Protein AF-A0A950LFL7-F1 (afdb_monomer_lite)

pLDDT: mean 75.75, std 18.88, range [24.38, 94.62]

Sequence (101 aa):
MEKEKPPVLGLIQRGGQVILHMLPNVRQATIKPIITQAVAPGTLINTDEYDIYARLPAWGYGHKTVCHAHGEYARDEDGDGFCEVHVNTIEVRRCGAEAGV

Radius of gyration: 15.47 Å; chains: 1; bounding box: 38×34×42 Å

Foldseek 3Di:
DDDPQFDKDWDDDVVDDIDIDGFNDLALVGCVVVCPVPPDAAEEDAAEPDCSCVCCVVSRYRYDYFYVVVVGAFDDPPPPPDTPHGHDPPPDPPPPDDDDD

Secondary structure (DSSP, 8-state):
---PPPPEEEEE-TTS-EEEEE-SS--HHHHHHHHHHHS-TT-EEEE-S-GGGTTTGGGT-EEEE--GGGT-SEE-SSSSS---EE--TTS----------

Structure (mmCIF, N/CA/C/O backbone):
data_AF-A0A950LFL7-F1
#
_entry.id   AF-A0A950LFL7-F1
#
loop_
_atom_site.group_PDB
_atom_site.id
_atom_site.type_symbol
_atom_site.label_atom_id
_atom_site.label_alt_id
_atom_site.label_comp_id
_atom_site.label_asym_id
_atom_site.label_entity_id
_atom_site.label_seq_id
_atom_site.pdbx_PDB_ins_code
_atom_site.Cartn_x
_atom_site.Cartn_y
_atom_site.Cartn_z
_atom_site.occupancy
_atom_site.B_iso_or_equiv
_atom_site.auth_seq_id
_atom_site.auth_comp_id
_atom_site.auth_asym_id
_atom_site.auth_atom_id
_atom_site.pdbx_PDB_model_num
ATOM 1 N N . MET A 1 1 ? 26.526 10.232 12.757 1.00 38.69 1 MET A N 1
ATOM 2 C CA . MET A 1 1 ? 25.463 9.249 12.466 1.00 38.69 1 MET A CA 1
ATOM 3 C C . MET A 1 1 ? 24.242 10.029 12.051 1.00 38.69 1 MET A C 1
ATOM 5 O O . MET A 1 1 ? 23.618 10.672 12.887 1.00 38.69 1 MET A O 1
ATOM 9 N N . GLU A 1 2 ? 24.006 10.090 10.747 1.00 50.56 2 GLU A N 1
ATOM 10 C CA . GLU A 1 2 ? 22.822 10.727 10.184 1.00 50.56 2 GLU A CA 1
ATOM 11 C C . GLU A 1 2 ? 21.575 10.054 10.762 1.00 50.56 2 GLU A C 1
ATOM 13 O O . GLU A 1 2 ? 21.486 8.830 10.834 1.00 50.56 2 GLU A O 1
ATOM 18 N N . LYS A 1 3 ? 20.643 10.868 11.257 1.00 55.88 3 LYS A N 1
ATOM 19 C CA . LYS A 1 3 ? 19.332 10.412 11.714 1.00 55.88 3 LYS A CA 1
ATOM 20 C C . LYS A 1 3 ? 18.618 9.862 10.479 1.00 55.88 3 LYS A C 1
ATOM 22 O O . LYS A 1 3 ? 18.271 10.653 9.602 1.00 55.88 3 LYS A O 1
ATOM 27 N N . GLU A 1 4 ? 18.427 8.546 10.392 1.00 66.56 4 GLU A N 1
ATOM 28 C CA . GLU A 1 4 ? 17.547 7.972 9.372 1.00 66.56 4 GLU A CA 1
ATOM 29 C C . GLU A 1 4 ? 16.208 8.710 9.422 1.00 66.56 4 GLU A C 1
ATOM 31 O O . GLU A 1 4 ? 15.606 8.879 10.490 1.00 66.56 4 GLU A O 1
ATOM 36 N N . LYS A 1 5 ? 15.780 9.232 8.270 1.00 70.69 5 LYS A N 1
ATOM 37 C CA . LYS A 1 5 ? 14.490 9.909 8.174 1.00 70.69 5 LYS A CA 1
ATOM 38 C C . LYS A 1 5 ? 13.399 8.861 8.392 1.00 70.69 5 LYS A C 1
ATOM 40 O O . LYS A 1 5 ? 13.481 7.789 7.790 1.00 70.69 5 LYS A O 1
ATOM 45 N N . PRO A 1 6 ? 12.397 9.144 9.241 1.00 81.06 6 PRO A N 1
ATOM 46 C CA . PRO A 1 6 ? 11.344 8.183 9.506 1.00 81.06 6 PRO A CA 1
ATOM 47 C C . PRO A 1 6 ? 10.602 7.861 8.201 1.00 81.06 6 PRO A C 1
ATOM 49 O O . PRO A 1 6 ? 10.317 8.782 7.428 1.00 81.06 6 PRO A O 1
ATOM 52 N N . PRO A 1 7 ? 10.296 6.580 7.937 1.00 87.69 7 PRO A N 1
ATOM 53 C CA . PRO A 1 7 ? 9.533 6.197 6.760 1.00 87.69 7 PRO A CA 1
ATOM 54 C C . PRO A 1 7 ? 8.156 6.866 6.753 1.00 87.69 7 PRO A C 1
ATOM 56 O O . PRO A 1 7 ? 7.571 7.117 7.806 1.00 87.69 7 PRO A O 1
ATOM 59 N N . VAL A 1 8 ? 7.620 7.131 5.564 1.00 88.06 8 VAL A N 1
ATOM 60 C CA . VAL A 1 8 ? 6.286 7.718 5.383 1.00 88.06 8 VAL A CA 1
ATOM 61 C C . VAL A 1 8 ? 5.445 6.773 4.535 1.00 88.06 8 VAL A C 1
ATOM 63 O O . VAL A 1 8 ? 5.868 6.369 3.458 1.00 88.06 8 VAL A O 1
ATOM 66 N N . LEU A 1 9 ? 4.251 6.435 5.018 1.00 88.31 9 LEU A N 1
ATOM 67 C CA . LEU A 1 9 ? 3.218 5.762 4.239 1.00 88.31 9 LEU A CA 1
ATOM 68 C C . LEU A 1 9 ? 2.277 6.807 3.657 1.00 88.31 9 LEU A C 1
ATOM 70 O O . LEU A 1 9 ? 1.722 7.616 4.401 1.00 88.31 9 LEU A O 1
ATOM 74 N N . GLY A 1 10 ? 2.071 6.755 2.346 1.00 88.56 10 GLY A N 1
ATOM 75 C CA . GLY A 1 10 ? 1.078 7.578 1.679 1.00 88.56 10 GLY A CA 1
ATOM 76 C C . GLY A 1 10 ? -0.004 6.758 0.997 1.00 88.56 10 GLY A C 1
ATOM 77 O O . GLY A 1 10 ? 0.282 5.811 0.264 1.00 88.56 10 GLY A O 1
ATOM 78 N N . LEU A 1 11 ? -1.251 7.150 1.239 1.00 88.38 11 LEU A N 1
ATOM 79 C CA . LEU A 1 11 ? -2.447 6.567 0.644 1.00 88.38 11 LEU A CA 1
ATOM 80 C C . LEU A 1 11 ? -3.131 7.649 -0.188 1.00 88.38 11 LEU A C 1
ATOM 82 O O . LEU A 1 11 ? -3.415 8.733 0.324 1.00 88.38 11 LEU A O 1
ATOM 86 N N . ILE A 1 12 ? -3.368 7.370 -1.467 1.00 87.19 12 ILE A N 1
ATOM 87 C CA . ILE A 1 12 ? -3.970 8.319 -2.404 1.00 87.19 12 ILE A CA 1
ATOM 88 C C . ILE A 1 12 ? -5.206 7.676 -3.018 1.00 87.19 12 ILE A C 1
ATOM 90 O O . ILE A 1 12 ? -5.133 6.596 -3.598 1.00 87.19 12 ILE A O 1
ATOM 94 N N . GLN A 1 13 ? -6.343 8.360 -2.920 1.00 83.38 13 GLN A N 1
ATOM 95 C CA . GLN A 1 13 ? -7.544 8.008 -3.666 1.00 83.38 13 GLN A CA 1
ATOM 96 C C . GLN A 1 13 ? -7.565 8.785 -4.986 1.00 83.38 13 GLN A C 1
ATOM 98 O O . GLN A 1 13 ? -7.403 10.008 -4.994 1.00 83.38 13 GLN A O 1
ATOM 103 N N . ARG A 1 14 ? -7.810 8.104 -6.113 1.00 78.44 14 ARG A N 1
ATOM 104 C CA . ARG A 1 14 ? -7.935 8.770 -7.420 1.00 78.44 14 ARG A CA 1
ATOM 105 C C . ARG A 1 14 ? -9.075 9.795 -7.381 1.00 78.44 14 ARG A C 1
ATOM 107 O O . ARG A 1 14 ? -10.207 9.445 -7.062 1.00 78.44 14 ARG A O 1
ATOM 114 N N . GLY A 1 15 ? -8.759 11.055 -7.688 1.00 79.06 15 GLY A N 1
ATOM 115 C CA . GLY A 1 15 ? -9.714 12.171 -7.639 1.00 79.06 15 GLY A CA 1
ATOM 116 C C . GLY A 1 15 ? -10.206 12.530 -6.230 1.00 79.06 15 GLY A C 1
ATOM 117 O O . GLY A 1 15 ? -11.190 13.253 -6.102 1.00 79.06 15 GLY A O 1
ATOM 118 N N . GLY A 1 16 ? -9.559 12.009 -5.186 1.00 81.56 16 GLY A N 1
ATOM 119 C CA . GLY A 1 16 ? -10.005 12.131 -3.805 1.00 81.56 16 GLY A CA 1
ATOM 120 C C . GLY A 1 16 ? -8.907 12.618 -2.868 1.00 81.56 16 GLY A C 1
ATOM 121 O O . GLY A 1 16 ? -8.145 13.533 -3.179 1.00 81.56 16 GLY A O 1
ATOM 122 N N . GLN A 1 17 ? -8.873 12.025 -1.677 1.00 85.19 17 GLN A N 1
ATOM 123 C CA . GLN A 1 17 ? -8.015 12.471 -0.585 1.00 85.19 17 GLN A CA 1
ATOM 124 C C . GLN A 1 17 ? -6.618 11.849 -0.640 1.00 85.19 17 GLN A C 1
ATOM 126 O O . GLN A 1 17 ? -6.414 10.747 -1.156 1.00 85.19 17 GLN A O 1
ATOM 131 N N . VAL A 1 18 ? -5.669 12.568 -0.041 1.00 86.12 18 VAL A N 1
ATOM 132 C CA . VAL A 1 18 ? -4.308 12.101 0.225 1.00 86.12 18 VAL A CA 1
ATOM 133 C C . VAL A 1 18 ? -4.114 12.028 1.732 1.00 86.12 18 VAL A C 1
ATOM 135 O O . VAL A 1 18 ? -4.387 12.993 2.445 1.00 86.12 18 VAL A O 1
ATOM 138 N N . ILE A 1 19 ? -3.613 10.892 2.207 1.00 86.50 19 ILE A N 1
ATOM 139 C CA . ILE A 1 19 ? -3.279 10.663 3.610 1.00 86.50 19 ILE A CA 1
ATOM 140 C C . ILE A 1 19 ? -1.791 10.333 3.695 1.00 86.50 19 ILE A C 1
ATOM 142 O O . ILE A 1 19 ? -1.312 9.449 2.988 1.00 86.50 19 ILE A O 1
ATOM 146 N N . LEU A 1 20 ? -1.066 11.028 4.576 1.00 89.25 20 LEU A N 1
ATOM 147 C CA . LEU A 1 20 ? 0.350 10.789 4.858 1.00 89.25 20 LEU A CA 1
ATOM 148 C C . LEU A 1 20 ? 0.535 10.436 6.336 1.00 89.25 20 LEU A C 1
ATOM 150 O O . LEU A 1 20 ? 0.105 11.181 7.215 1.00 89.25 20 LEU A O 1
ATOM 154 N N . HIS A 1 21 ? 1.222 9.329 6.610 1.00 87.69 21 HIS A N 1
ATOM 155 C CA . HIS A 1 21 ? 1.538 8.874 7.961 1.00 87.69 21 HIS A CA 1
ATOM 156 C C . HIS A 1 21 ? 3.034 8.618 8.116 1.00 87.69 21 HIS A C 1
ATOM 158 O O . HIS A 1 21 ? 3.598 7.764 7.436 1.00 87.69 21 HIS A O 1
ATOM 164 N N . MET A 1 22 ? 3.675 9.316 9.058 1.00 89.50 22 MET A N 1
ATOM 165 C CA . MET A 1 22 ? 5.022 8.951 9.500 1.00 89.50 22 MET A CA 1
ATOM 166 C C . MET A 1 22 ? 4.967 7.638 10.277 1.00 89.50 22 MET A C 1
ATOM 168 O O . MET A 1 22 ? 4.134 7.465 11.169 1.00 89.50 22 MET A O 1
ATOM 172 N N . LEU A 1 23 ? 5.876 6.728 9.955 1.00 86.75 23 LEU A N 1
ATOM 173 C CA . LEU A 1 23 ? 5.966 5.411 10.552 1.00 86.75 23 LEU A CA 1
ATOM 174 C C . LEU A 1 23 ? 7.240 5.283 11.395 1.00 86.75 23 LEU A C 1
ATOM 176 O O . LEU A 1 23 ? 8.291 5.800 11.019 1.00 86.75 23 LEU A O 1
ATOM 180 N N . PRO A 1 24 ? 7.193 4.525 12.502 1.00 87.75 24 PRO A N 1
ATOM 181 C CA . PRO A 1 24 ? 8.393 4.174 13.255 1.00 87.75 24 PRO A CA 1
ATOM 182 C C . PRO A 1 24 ? 9.270 3.141 12.527 1.00 87.75 24 PRO A C 1
ATOM 184 O O . PRO A 1 24 ? 10.448 3.014 12.840 1.00 87.75 24 PRO A O 1
ATOM 187 N N . ASN A 1 25 ? 8.694 2.353 11.614 1.00 87.69 25 ASN A N 1
ATOM 188 C CA . ASN A 1 25 ? 9.375 1.377 10.760 1.00 87.69 25 ASN A CA 1
ATOM 189 C C . ASN A 1 25 ? 8.428 0.892 9.647 1.00 87.69 25 ASN A C 1
ATOM 191 O O . ASN A 1 25 ? 7.215 1.093 9.722 1.00 87.69 25 ASN A O 1
ATOM 195 N N . VAL A 1 26 ? 8.980 0.221 8.634 1.00 87.25 26 VAL A N 1
ATOM 196 C CA . VAL A 1 26 ? 8.215 -0.362 7.523 1.00 87.25 26 VAL A CA 1
ATOM 197 C C . VAL A 1 26 ? 7.966 -1.847 7.797 1.00 87.25 26 VAL A C 1
ATOM 199 O O . VAL A 1 26 ? 8.739 -2.712 7.394 1.00 87.25 26 VAL A O 1
ATOM 202 N N . ARG A 1 27 ? 6.904 -2.157 8.549 1.00 89.81 27 ARG A N 1
ATOM 203 C CA . ARG A 1 27 ? 6.484 -3.536 8.860 1.00 89.81 27 ARG A CA 1
ATOM 204 C C . ARG A 1 27 ? 4.984 -3.703 8.669 1.00 89.81 27 ARG A C 1
ATOM 206 O O . ARG A 1 27 ? 4.215 -2.801 8.988 1.00 89.81 27 ARG A O 1
ATOM 213 N N . GLN A 1 28 ? 4.557 -4.901 8.266 1.00 90.56 28 GLN A N 1
ATOM 214 C CA . GLN A 1 28 ? 3.136 -5.253 8.118 1.00 90.56 28 GLN A CA 1
ATOM 215 C C . GLN A 1 28 ? 2.309 -4.951 9.373 1.00 90.56 28 GLN A C 1
ATOM 217 O O . GLN A 1 28 ? 1.225 -4.387 9.273 1.00 90.56 28 GLN A O 1
ATOM 222 N N . ALA A 1 29 ? 2.840 -5.263 10.558 1.00 92.56 29 ALA A N 1
ATOM 223 C CA . ALA A 1 29 ? 2.179 -4.974 11.832 1.00 92.56 29 ALA A CA 1
ATOM 224 C C . ALA A 1 29 ? 1.955 -3.469 12.074 1.00 92.56 29 ALA A C 1
ATOM 226 O O . ALA A 1 29 ? 1.021 -3.097 12.778 1.00 92.56 29 ALA A O 1
ATOM 227 N N . THR A 1 30 ? 2.795 -2.616 11.485 1.00 91.38 30 THR A N 1
ATOM 228 C CA . THR A 1 30 ? 2.738 -1.158 11.625 1.00 91.38 30 THR A CA 1
ATOM 229 C C . THR A 1 30 ? 1.816 -0.525 10.585 1.00 91.38 30 THR A C 1
ATOM 231 O O . THR A 1 30 ? 1.054 0.372 10.927 1.00 91.38 30 THR A O 1
ATOM 234 N N . ILE A 1 31 ? 1.828 -1.008 9.338 1.00 91.94 31 ILE A N 1
ATOM 235 C CA . ILE A 1 31 ? 1.004 -0.435 8.257 1.00 91.94 31 ILE A CA 1
ATOM 236 C C . ILE A 1 31 ? -0.432 -0.965 8.239 1.00 91.94 31 ILE A C 1
ATOM 238 O O . ILE A 1 31 ? -1.341 -0.231 7.860 1.00 91.94 31 ILE A O 1
ATOM 242 N N . LYS A 1 32 ? -0.659 -2.211 8.683 1.00 93.75 32 LYS A N 1
ATOM 243 C CA . LYS A 1 32 ? -1.989 -2.835 8.709 1.00 93.75 32 LYS A CA 1
ATOM 244 C C . LYS A 1 32 ? -3.044 -1.961 9.395 1.00 93.75 32 LYS A C 1
ATOM 246 O O . LYS A 1 32 ? -4.041 -1.682 8.737 1.00 93.75 32 LYS A O 1
ATOM 251 N N . PRO A 1 33 ? -2.870 -1.517 10.661 1.00 94.62 33 PRO A N 1
ATOM 252 C CA . PRO A 1 33 ? -3.905 -0.739 11.342 1.00 94.62 33 PRO A CA 1
ATOM 253 C C . PRO A 1 33 ? -4.236 0.567 10.609 1.00 94.62 33 PRO A C 1
ATOM 255 O O . PRO A 1 33 ? -5.405 0.936 10.535 1.00 94.62 33 PRO A O 1
ATOM 258 N N . ILE A 1 34 ? -3.231 1.217 10.013 1.00 93.06 34 ILE A N 1
ATOM 259 C CA . ILE A 1 34 ? -3.393 2.471 9.266 1.00 93.06 34 ILE A CA 1
ATOM 260 C C . ILE A 1 34 ? -4.241 2.233 8.015 1.00 93.06 34 ILE A C 1
ATOM 262 O O . ILE A 1 34 ? -5.227 2.932 7.797 1.00 93.06 34 ILE A O 1
ATOM 266 N N . ILE A 1 35 ? -3.906 1.205 7.230 1.00 90.81 35 ILE A N 1
ATOM 267 C CA . ILE A 1 35 ? -4.658 0.837 6.023 1.00 90.81 35 ILE A CA 1
ATOM 268 C C . ILE A 1 35 ? -6.093 0.451 6.388 1.00 90.81 35 ILE A C 1
ATOM 270 O O . ILE A 1 35 ? -7.026 0.942 5.765 1.00 90.81 35 ILE A O 1
ATOM 274 N N . THR A 1 36 ? -6.293 -0.352 7.438 1.00 91.94 36 THR A N 1
ATOM 275 C CA . THR A 1 36 ? -7.639 -0.780 7.855 1.00 91.94 36 THR A CA 1
ATOM 276 C C . THR A 1 36 ? -8.519 0.337 8.394 1.00 91.94 36 THR A C 1
ATOM 278 O O . THR A 1 36 ? -9.739 0.228 8.333 1.00 91.94 36 THR A O 1
ATOM 281 N N . GLN A 1 37 ? -7.920 1.407 8.916 1.00 92.56 37 GLN A N 1
ATOM 282 C CA . GLN A 1 37 ? -8.656 2.579 9.378 1.00 92.56 37 GLN A CA 1
ATOM 283 C C . GLN A 1 37 ? -8.969 3.550 8.231 1.00 92.56 37 GLN A C 1
ATOM 285 O O . GLN A 1 37 ? -10.027 4.173 8.232 1.00 92.56 37 GLN A O 1
ATOM 290 N N . ALA A 1 38 ? -8.046 3.697 7.278 1.00 89.00 38 ALA A N 1
ATOM 291 C CA . ALA A 1 38 ? -8.140 4.682 6.205 1.00 89.00 38 ALA A CA 1
ATOM 292 C C . ALA A 1 38 ? -8.850 4.163 4.944 1.00 89.00 38 ALA A C 1
ATOM 294 O O . ALA A 1 38 ? -9.403 4.957 4.187 1.00 89.00 38 ALA A O 1
ATOM 295 N N . VAL A 1 39 ? -8.822 2.850 4.695 1.00 88.94 39 VAL A N 1
ATOM 296 C CA . VAL A 1 39 ? -9.300 2.237 3.451 1.00 88.94 39 VAL A CA 1
ATOM 297 C C . VAL A 1 39 ? -10.438 1.268 3.741 1.00 88.94 39 VAL A C 1
ATOM 299 O O . VAL A 1 39 ? -10.285 0.311 4.507 1.00 88.94 39 VAL A O 1
ATOM 302 N N . ALA A 1 40 ? -11.573 1.487 3.076 1.00 90.00 40 ALA A N 1
ATOM 303 C CA . ALA A 1 40 ? -12.742 0.628 3.202 1.00 90.00 40 ALA A CA 1
ATOM 304 C C . ALA A 1 40 ? -12.426 -0.824 2.776 1.00 90.00 40 ALA A C 1
ATOM 306 O O . ALA A 1 40 ? -11.775 -1.021 1.742 1.00 90.00 40 ALA A O 1
ATOM 307 N N . PRO A 1 41 ? -12.890 -1.848 3.516 1.00 89.00 41 PRO A N 1
ATOM 308 C CA . PRO A 1 41 ? -12.746 -3.248 3.112 1.00 89.00 41 PRO A CA 1
ATOM 309 C C . PRO A 1 41 ? -13.281 -3.497 1.695 1.00 89.00 41 PRO A C 1
ATOM 311 O O . PRO A 1 41 ? -14.245 -2.863 1.272 1.00 89.00 41 PRO A O 1
ATOM 314 N N . GLY A 1 42 ? -12.657 -4.412 0.953 1.00 88.12 42 GLY A N 1
ATOM 315 C CA . GLY A 1 42 ? -13.007 -4.713 -0.439 1.00 88.12 42 GLY A CA 1
ATOM 316 C C . GLY A 1 42 ? -12.476 -3.711 -1.470 1.00 88.12 42 GLY A C 1
ATOM 317 O O . GLY A 1 42 ? -12.594 -3.963 -2.666 1.00 88.12 42 GLY A O 1
ATOM 318 N N . THR A 1 43 ? -11.856 -2.605 -1.042 1.00 89.25 43 THR A N 1
ATOM 319 C CA . THR A 1 43 ? -11.222 -1.649 -1.963 1.00 89.25 43 THR A CA 1
ATOM 320 C C . THR A 1 43 ? -10.066 -2.306 -2.719 1.00 89.25 43 THR A C 1
ATOM 322 O O . THR A 1 43 ? -9.294 -3.074 -2.140 1.00 89.25 43 THR A O 1
ATOM 325 N N . LEU A 1 44 ? -9.932 -1.978 -4.005 1.00 88.88 44 LEU A N 1
ATOM 326 C CA . LEU A 1 44 ? -8.761 -2.315 -4.808 1.00 88.88 44 LEU A CA 1
ATOM 327 C C . LEU A 1 44 ? -7.613 -1.351 -4.484 1.00 88.88 44 LEU A C 1
ATOM 329 O O . LEU A 1 44 ? -7.730 -0.147 -4.704 1.00 88.88 44 LEU A O 1
ATOM 333 N N . ILE A 1 45 ? -6.511 -1.885 -3.96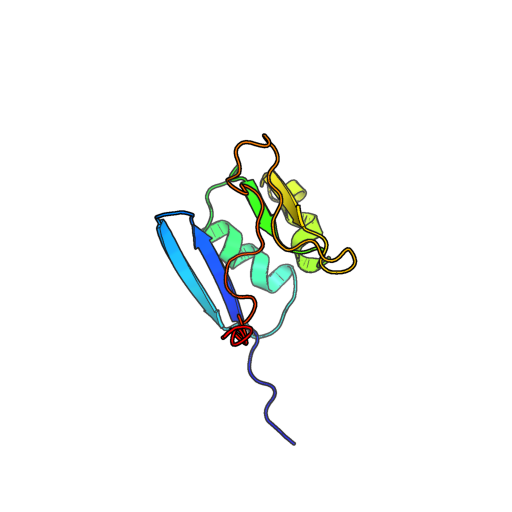5 1.00 88.44 45 ILE A N 1
ATOM 334 C CA . ILE A 1 45 ? -5.288 -1.140 -3.670 1.00 88.44 45 ILE A CA 1
ATOM 335 C C . ILE A 1 45 ? -4.237 -1.493 -4.723 1.00 88.44 45 ILE A C 1
ATOM 337 O O . ILE A 1 45 ? -3.992 -2.670 -4.994 1.00 88.44 45 ILE A O 1
ATOM 341 N N . ASN A 1 46 ? -3.599 -0.466 -5.280 1.00 87.25 46 ASN A N 1
ATOM 342 C CA . ASN A 1 46 ? -2.494 -0.609 -6.220 1.00 87.25 46 ASN A CA 1
ATOM 343 C C . ASN A 1 46 ? -1.177 -0.259 -5.513 1.00 87.25 46 ASN A C 1
ATOM 345 O O . ASN A 1 46 ? -1.072 0.808 -4.903 1.00 87.25 46 ASN A O 1
ATOM 349 N N . THR A 1 47 ? -0.189 -1.151 -5.568 1.00 86.19 47 THR A N 1
ATOM 350 C CA . THR A 1 47 ? 1.145 -0.934 -4.978 1.00 86.19 47 THR A CA 1
ATOM 351 C C . THR A 1 47 ? 2.250 -1.342 -5.947 1.00 86.19 47 THR A C 1
ATOM 353 O O . THR A 1 47 ? 1.981 -1.812 -7.051 1.00 86.19 47 THR A O 1
ATOM 356 N N . ASP A 1 48 ? 3.497 -1.163 -5.527 1.00 82.88 48 ASP A N 1
ATOM 357 C CA . ASP A 1 48 ? 4.663 -1.750 -6.181 1.00 82.88 48 ASP A CA 1
ATOM 358 C C . ASP A 1 48 ? 4.749 -3.246 -5.840 1.00 82.88 48 ASP A C 1
ATOM 360 O O . ASP A 1 48 ? 3.872 -3.818 -5.173 1.00 82.88 48 ASP A O 1
ATOM 364 N N . GLU A 1 49 ? 5.830 -3.879 -6.278 1.00 80.44 49 GLU A N 1
ATOM 365 C CA . GLU A 1 49 ? 6.161 -5.268 -5.985 1.00 80.44 49 GLU A CA 1
ATOM 366 C C . GLU A 1 49 ? 6.623 -5.524 -4.539 1.00 80.44 49 GLU A C 1
ATOM 368 O O . GLU A 1 49 ? 7.045 -6.639 -4.231 1.00 80.44 49 GLU A O 1
ATOM 373 N N . TYR A 1 50 ? 6.588 -4.538 -3.634 1.00 85.06 50 TYR 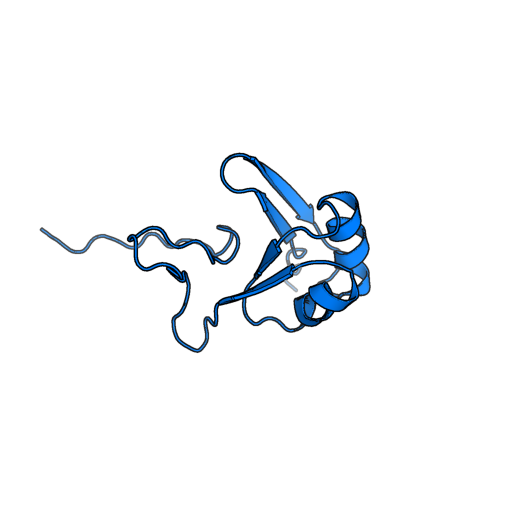A N 1
ATOM 374 C CA . TYR A 1 50 ? 7.193 -4.717 -2.321 1.00 85.06 50 TYR A CA 1
ATOM 375 C C . TYR A 1 50 ? 6.370 -5.656 -1.420 1.00 85.06 50 TYR A C 1
ATOM 377 O O . TYR A 1 50 ? 5.202 -5.410 -1.100 1.00 85.06 50 TYR A O 1
ATOM 385 N N . ASP A 1 51 ? 7.019 -6.712 -0.916 1.00 85.94 51 ASP A N 1
ATOM 386 C CA . ASP A 1 51 ? 6.422 -7.795 -0.114 1.00 85.94 51 ASP A CA 1
ATOM 387 C C . ASP A 1 51 ? 5.638 -7.345 1.129 1.00 85.94 51 ASP A C 1
ATOM 389 O O . ASP A 1 51 ? 4.791 -8.080 1.653 1.00 85.94 51 ASP A O 1
ATOM 393 N N . ILE A 1 52 ? 5.868 -6.124 1.620 1.00 86.50 52 ILE A N 1
ATOM 394 C CA . ILE A 1 52 ? 5.101 -5.571 2.740 1.00 86.50 52 ILE A CA 1
ATOM 395 C C . ILE A 1 52 ? 3.596 -5.533 2.434 1.00 86.50 52 ILE A C 1
ATOM 397 O O . ILE A 1 52 ? 2.795 -5.692 3.358 1.00 86.50 52 ILE A O 1
ATOM 401 N N . TYR A 1 53 ? 3.210 -5.426 1.160 1.00 88.12 53 TYR A N 1
ATOM 402 C CA . TYR A 1 53 ? 1.820 -5.372 0.705 1.00 88.12 53 TYR A CA 1
ATOM 403 C C . TYR A 1 53 ? 1.221 -6.741 0.360 1.00 88.12 53 TYR A C 1
ATOM 405 O O . TYR A 1 53 ? 0.008 -6.849 0.200 1.00 88.12 53 TYR A O 1
ATOM 413 N N . ALA A 1 54 ? 2.012 -7.820 0.349 1.00 88.56 54 ALA A N 1
ATOM 414 C CA . ALA A 1 54 ? 1.564 -9.153 -0.075 1.00 88.56 54 ALA A CA 1
ATOM 415 C C . ALA A 1 54 ? 0.384 -9.727 0.741 1.00 88.56 54 ALA A C 1
ATOM 417 O O . ALA A 1 54 ? -0.278 -10.674 0.321 1.00 88.56 54 ALA A O 1
ATOM 418 N N . ARG A 1 55 ? 0.100 -9.174 1.930 1.00 92.12 55 ARG A N 1
ATOM 419 C CA . ARG A 1 55 ? -1.022 -9.593 2.786 1.00 92.12 55 ARG A CA 1
ATOM 420 C C . ARG A 1 55 ? -2.308 -8.789 2.605 1.00 92.12 55 ARG A C 1
ATOM 422 O O . ARG A 1 55 ? -3.285 -9.112 3.276 1.00 92.12 55 ARG A O 1
ATOM 429 N N . LEU A 1 56 ? -2.349 -7.807 1.705 1.00 91.19 56 LEU A N 1
ATOM 430 C CA . LEU A 1 56 ? -3.564 -7.039 1.414 1.00 91.19 56 LEU A CA 1
ATOM 431 C C . LEU A 1 56 ? -4.773 -7.936 1.063 1.00 91.19 56 LEU A C 1
ATOM 433 O O . LEU A 1 56 ? -5.822 -7.743 1.687 1.00 91.19 56 LEU A O 1
ATOM 437 N N . PRO A 1 57 ? -4.646 -8.987 0.220 1.00 92.88 57 PRO A N 1
ATOM 438 C CA . PRO A 1 57 ? -5.750 -9.921 -0.028 1.00 92.88 57 PRO A CA 1
ATOM 439 C C . PRO A 1 57 ? -6.242 -10.632 1.235 1.00 92.88 57 PRO A C 1
ATOM 441 O O . PRO A 1 57 ? -7.442 -10.727 1.481 1.00 92.88 57 PRO A O 1
ATOM 444 N N . ALA A 1 58 ? -5.318 -11.063 2.098 1.00 93.19 58 ALA A N 1
ATOM 445 C CA . ALA A 1 58 ? -5.651 -11.714 3.365 1.00 93.19 58 ALA A CA 1
ATOM 446 C C . ALA A 1 58 ? -6.296 -10.757 4.387 1.00 93.19 58 ALA A C 1
ATOM 448 O O . ALA A 1 58 ? -6.877 -11.209 5.372 1.00 93.19 58 ALA A O 1
ATOM 449 N N . TRP A 1 59 ? -6.178 -9.441 4.190 1.00 92.75 59 TRP A N 1
ATOM 450 C CA . TRP A 1 59 ? -6.852 -8.420 4.999 1.00 92.75 59 TRP A CA 1
ATOM 451 C C . TRP A 1 59 ? -8.188 -7.969 4.393 1.00 92.75 59 TRP A C 1
ATOM 453 O O . TRP A 1 59 ? -8.853 -7.124 4.986 1.00 92.75 59 TRP A O 1
ATOM 463 N N . GLY A 1 60 ? -8.600 -8.554 3.263 1.00 91.25 60 GLY A N 1
ATOM 464 C CA . GLY A 1 60 ? -9.883 -8.283 2.617 1.00 91.25 60 GLY A CA 1
ATOM 465 C C . GLY A 1 60 ? -9.843 -7.183 1.556 1.00 91.25 60 GLY A C 1
ATOM 466 O O . GLY A 1 60 ? -10.885 -6.600 1.272 1.00 91.25 60 GLY A O 1
ATOM 467 N N . TYR A 1 61 ? -8.676 -6.881 0.982 1.00 91.94 61 TYR A N 1
ATOM 468 C CA . TYR A 1 61 ? -8.524 -5.894 -0.092 1.00 91.94 61 TYR A CA 1
ATOM 469 C C . TYR A 1 61 ? -8.276 -6.564 -1.441 1.00 91.94 61 TYR A C 1
ATOM 471 O O . TYR A 1 61 ? -7.596 -7.586 -1.521 1.00 91.94 61 TYR A O 1
ATOM 479 N N . GLY A 1 62 ? -8.769 -5.955 -2.519 1.00 90.06 62 GLY A N 1
ATOM 480 C CA . GLY A 1 62 ? -8.234 -6.248 -3.844 1.00 90.06 62 GLY A CA 1
ATOM 481 C C . GLY A 1 62 ? -6.801 -5.725 -3.925 1.00 90.06 62 GLY A C 1
ATOM 482 O O . GLY A 1 62 ? -6.501 -4.671 -3.365 1.00 90.06 62 GLY A O 1
ATOM 483 N N . HIS A 1 63 ? -5.913 -6.435 -4.615 1.00 90.12 63 HIS A N 1
ATOM 484 C CA . HIS A 1 63 ? -4.520 -6.013 -4.751 1.00 90.12 63 HIS A CA 1
ATOM 485 C C . HIS A 1 63 ? -4.047 -6.196 -6.187 1.00 90.12 63 HIS A C 1
ATOM 487 O O . HIS A 1 63 ? -4.119 -7.299 -6.727 1.00 90.12 63 HIS A O 1
ATOM 493 N N . LYS A 1 64 ? -3.575 -5.108 -6.794 1.00 85.81 64 LYS A N 1
ATOM 494 C CA . LYS A 1 64 ? -2.813 -5.139 -8.044 1.00 85.81 64 LYS A CA 1
ATOM 495 C C . LYS A 1 64 ? -1.445 -4.522 -7.808 1.00 85.81 64 LYS A C 1
ATOM 497 O O . LYS A 1 64 ? -1.293 -3.604 -7.001 1.00 85.81 64 LYS A O 1
ATOM 502 N N . THR A 1 65 ? -0.462 -5.037 -8.526 1.00 81.88 65 THR A N 1
ATOM 503 C CA . THR A 1 65 ? 0.916 -4.570 -8.450 1.00 81.88 65 THR A CA 1
ATOM 504 C C . THR A 1 65 ? 1.414 -4.156 -9.826 1.00 81.88 65 THR A C 1
ATOM 506 O O . THR A 1 65 ? 1.080 -4.781 -10.840 1.00 81.88 65 THR A O 1
ATOM 509 N N . VAL A 1 66 ? 2.216 -3.097 -9.845 1.00 78.56 66 VAL A N 1
ATOM 510 C CA . VAL A 1 66 ? 3.162 -2.827 -10.934 1.00 78.56 66 VAL A CA 1
ATOM 511 C C . VAL A 1 66 ? 4.536 -3.322 -10.508 1.00 78.56 66 VAL A C 1
ATOM 513 O O . VAL A 1 66 ? 4.817 -3.386 -9.311 1.00 78.56 66 VAL A O 1
ATOM 516 N N . CYS A 1 67 ? 5.369 -3.713 -11.469 1.00 76.94 67 CYS A N 1
ATOM 517 C CA . CYS A 1 67 ? 6.718 -4.183 -11.177 1.00 76.94 67 CYS A CA 1
ATOM 518 C C . CYS A 1 67 ? 7.779 -3.220 -11.718 1.00 76.94 67 CYS A C 1
ATOM 520 O O . CYS A 1 67 ? 8.089 -3.214 -12.915 1.00 76.94 67 CYS A O 1
ATOM 522 N N . HIS A 1 68 ? 8.399 -2.457 -10.821 1.00 72.50 68 HIS A N 1
ATOM 523 C CA . HIS A 1 68 ? 9.471 -1.526 -11.162 1.00 72.50 68 HIS A CA 1
ATOM 524 C C . HIS A 1 68 ? 10.710 -2.231 -11.713 1.00 72.50 68 HIS A C 1
ATOM 526 O O . HIS A 1 68 ? 11.372 -1.691 -12.600 1.00 72.50 68 HIS A O 1
ATOM 532 N N .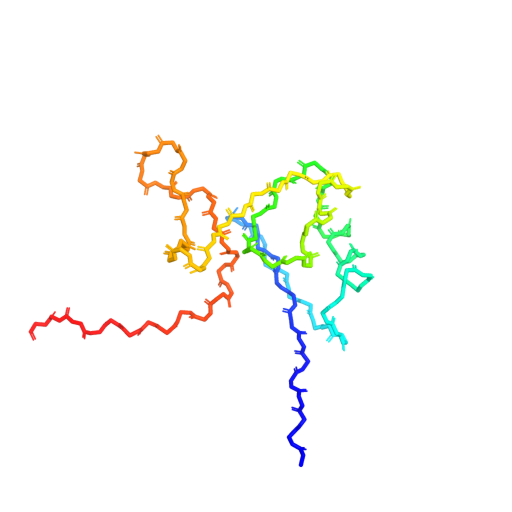 ALA A 1 69 ? 10.991 -3.461 -11.273 1.00 70.00 69 ALA A N 1
ATOM 533 C CA . ALA A 1 69 ? 12.063 -4.276 -11.850 1.00 70.00 69 ALA A CA 1
ATOM 534 C C . ALA A 1 69 ? 11.891 -4.530 -13.364 1.00 70.00 69 ALA A C 1
ATOM 536 O O . ALA A 1 69 ? 12.881 -4.727 -14.067 1.00 70.00 69 ALA A O 1
ATOM 537 N N . HIS A 1 70 ? 10.658 -4.476 -13.877 1.00 71.06 70 HIS A N 1
ATOM 538 C CA . HIS A 1 70 ? 10.351 -4.593 -15.306 1.00 71.06 70 HIS A CA 1
ATOM 539 C C . HIS A 1 70 ? 10.156 -3.233 -15.998 1.00 71.06 70 HIS A C 1
ATOM 541 O O . HIS A 1 70 ? 9.717 -3.184 -17.145 1.00 71.06 70 HIS A O 1
ATOM 547 N N . GLY A 1 71 ? 10.472 -2.124 -15.321 1.00 69.44 71 GLY A N 1
ATOM 548 C CA . GLY A 1 71 ? 10.240 -0.772 -15.831 1.00 69.44 71 GLY A CA 1
ATOM 549 C C . GLY A 1 71 ? 8.759 -0.391 -15.905 1.00 69.44 71 GLY A C 1
ATOM 550 O O . GLY A 1 71 ? 8.407 0.546 -16.620 1.00 69.44 71 GLY A O 1
ATOM 551 N N . GLU A 1 72 ? 7.886 -1.106 -15.190 1.00 69.94 72 GLU A N 1
ATOM 552 C CA . GLU A 1 72 ? 6.457 -0.826 -15.142 1.00 69.94 72 GLU A CA 1
ATOM 553 C C . GLU A 1 72 ? 6.155 0.150 -14.000 1.00 69.94 72 GLU A C 1
ATOM 555 O O . GLU A 1 72 ? 6.372 -0.142 -12.826 1.00 69.94 72 GLU A O 1
ATOM 560 N N . TYR A 1 73 ? 5.645 1.327 -14.356 1.00 68.19 73 TYR A N 1
ATOM 561 C CA . TYR A 1 73 ? 5.256 2.374 -13.401 1.00 68.19 73 TYR A CA 1
ATOM 562 C C . TYR A 1 73 ? 3.754 2.695 -13.468 1.00 68.19 73 TYR A C 1
ATOM 564 O O . TYR A 1 73 ? 3.208 3.352 -12.580 1.00 68.19 73 TYR A O 1
ATOM 572 N N . ALA A 1 74 ? 3.096 2.226 -14.526 1.00 70.81 74 ALA A N 1
ATOM 573 C CA . ALA A 1 74 ? 1.696 2.429 -14.849 1.00 70.81 74 ALA A CA 1
ATOM 574 C C . ALA A 1 74 ? 1.250 1.294 -15.783 1.00 70.81 74 ALA A C 1
ATOM 576 O O . ALA A 1 74 ? 1.991 0.967 -16.712 1.00 70.81 74 ALA A O 1
ATOM 577 N N . ARG A 1 75 ? 0.069 0.713 -15.559 1.00 75.69 75 ARG A N 1
ATOM 578 C CA . ARG A 1 75 ? -0.560 -0.244 -16.477 1.00 75.69 75 ARG A CA 1
ATOM 579 C C . ARG A 1 75 ? -1.905 0.303 -16.920 1.00 75.69 75 ARG A C 1
ATOM 581 O O . ARG A 1 75 ? -2.726 0.654 -16.074 1.00 75.69 75 ARG A O 1
ATOM 588 N N . ASP A 1 76 ? -2.056 0.369 -18.233 1.00 76.88 76 ASP A N 1
ATOM 589 C CA . ASP A 1 76 ? -3.32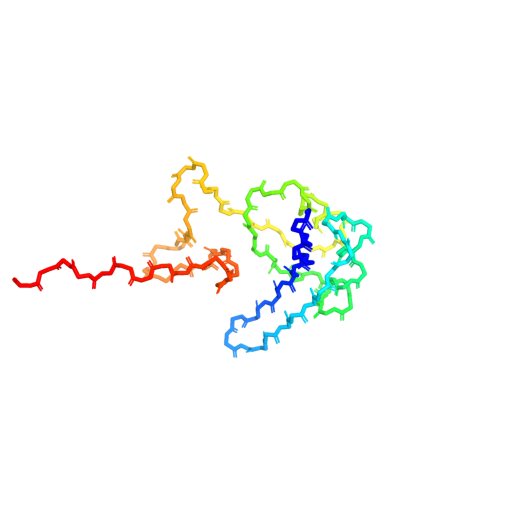3 0.496 -18.941 1.00 76.88 76 ASP A CA 1
ATOM 590 C C . ASP A 1 76 ? -3.854 -0.922 -19.189 1.00 76.88 76 ASP A C 1
ATOM 592 O O . ASP A 1 76 ? -3.255 -1.692 -19.945 1.00 76.88 76 ASP A O 1
ATOM 596 N N . GLU A 1 77 ? -4.858 -1.328 -18.421 1.00 74.50 77 GLU A N 1
ATOM 597 C CA . GLU A 1 77 ? -5.436 -2.665 -18.460 1.00 74.50 77 GLU A CA 1
ATOM 598 C C . GLU A 1 77 ? -6.472 -2.822 -19.570 1.00 74.50 77 GLU A C 1
ATOM 600 O O . GLU A 1 77 ? -6.587 -3.930 -20.105 1.00 74.50 77 GLU A O 1
ATOM 605 N N . ASP A 1 78 ? -7.212 -1.767 -19.916 1.00 75.81 78 ASP A N 1
ATOM 606 C CA . ASP A 1 78 ? -8.240 -1.814 -20.958 1.00 75.81 78 ASP A CA 1
ATOM 607 C C . ASP A 1 78 ? -7.790 -1.253 -22.322 1.00 75.81 78 ASP A C 1
ATOM 609 O O . ASP A 1 78 ? -8.437 -1.519 -23.342 1.00 75.81 78 ASP A O 1
ATOM 613 N N . GLY A 1 79 ? -6.622 -0.610 -22.374 1.00 76.94 79 GLY A N 1
ATOM 614 C CA . GLY A 1 79 ? -5.989 -0.125 -23.597 1.00 76.94 79 GLY A CA 1
ATOM 615 C C . GLY A 1 79 ? -6.586 1.182 -24.119 1.00 76.94 79 GLY A C 1
ATOM 616 O O . GLY A 1 79 ? -6.400 1.495 -25.301 1.00 76.94 79 GLY A O 1
ATOM 617 N N . ASP A 1 80 ? -7.329 1.920 -23.293 1.00 74.00 80 ASP A N 1
ATOM 618 C CA . ASP A 1 80 ? -7.976 3.179 -23.666 1.00 74.00 80 ASP A CA 1
ATOM 619 C C . ASP A 1 80 ? -7.036 4.405 -23.600 1.00 74.00 80 ASP A C 1
ATOM 621 O O . ASP A 1 80 ? -7.412 5.515 -23.998 1.00 74.00 80 ASP A O 1
ATOM 625 N N . GLY A 1 81 ? -5.790 4.203 -23.159 1.00 70.12 81 GLY A N 1
ATOM 626 C CA . GLY A 1 81 ? -4.782 5.238 -22.954 1.00 70.12 81 GLY A CA 1
ATOM 627 C C . GLY A 1 81 ? -4.777 5.842 -21.545 1.00 70.12 81 GLY A C 1
ATOM 628 O O . GLY A 1 81 ? -3.944 6.714 -21.268 1.00 70.12 81 GLY A O 1
ATOM 629 N N . PHE A 1 82 ? -5.657 5.401 -20.643 1.00 66.62 82 PHE A N 1
ATOM 630 C CA . PHE A 1 82 ? -5.724 5.797 -19.242 1.00 66.62 82 PHE A CA 1
ATOM 631 C C . PHE A 1 82 ? -5.287 4.655 -18.332 1.00 66.62 82 PHE A C 1
ATOM 633 O O . PHE A 1 82 ? -6.066 3.810 -17.919 1.00 66.62 82 PHE A O 1
ATOM 640 N N . CYS A 1 83 ? -4.049 4.724 -17.853 1.00 68.00 83 CYS A N 1
ATOM 641 C CA . CYS A 1 83 ? -3.571 3.740 -16.894 1.00 68.00 83 CYS A CA 1
ATOM 642 C C . CYS A 1 83 ? -4.442 3.704 -15.614 1.00 68.00 83 CYS A C 1
ATOM 644 O O . CYS A 1 83 ? -4.688 4.722 -14.950 1.00 68.00 83 CYS A O 1
ATOM 646 N N . GLU A 1 84 ? -4.917 2.528 -15.227 1.00 64.62 84 GLU A N 1
ATOM 647 C CA . GLU A 1 84 ? -5.782 2.286 -14.072 1.00 64.62 84 GLU A CA 1
ATOM 648 C C . GLU A 1 84 ? -4.951 1.831 -12.875 1.00 64.62 84 GLU A C 1
ATOM 650 O O . GLU A 1 84 ? -5.210 2.262 -11.741 1.00 64.62 84 GLU A O 1
ATOM 655 N N . VAL A 1 85 ? -3.896 1.050 -13.135 1.00 59.16 85 VAL A N 1
ATOM 656 C CA . VAL A 1 85 ? -2.970 0.535 -12.123 1.00 59.16 85 VAL A CA 1
ATOM 657 C C . VAL A 1 85 ? -1.719 1.398 -12.078 1.00 59.16 85 VAL A C 1
ATOM 659 O O . VAL A 1 85 ? -0.976 1.51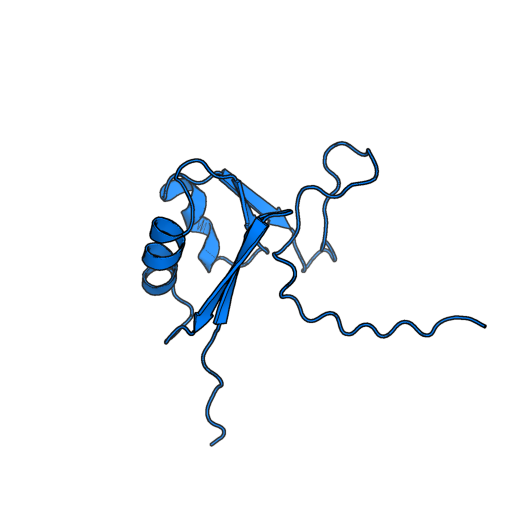6 -13.046 1.00 59.16 85 VAL A O 1
ATOM 662 N N . HIS A 1 86 ? -1.466 1.983 -10.917 1.00 66.12 86 HIS A N 1
ATOM 663 C CA . HIS A 1 86 ? -0.296 2.805 -10.654 1.00 66.12 86 HIS A CA 1
ATOM 664 C C . HIS A 1 86 ? 0.141 2.612 -9.214 1.00 66.12 86 HIS A C 1
ATOM 666 O O . HIS A 1 86 ? -0.701 2.429 -8.333 1.00 66.12 86 HIS A O 1
ATOM 672 N N . VAL A 1 87 ? 1.433 2.772 -8.956 1.00 60.22 87 VAL A N 1
ATOM 673 C CA . VAL A 1 87 ? 1.902 3.090 -7.609 1.00 60.22 87 VAL A CA 1
ATOM 674 C C . VAL A 1 87 ? 1.449 4.500 -7.262 1.00 60.22 87 VAL A C 1
ATOM 676 O O . VAL A 1 87 ? 1.618 5.421 -8.066 1.00 60.22 87 VAL A O 1
ATOM 679 N N . ASN A 1 88 ? 0.830 4.652 -6.080 1.00 53.16 88 ASN A N 1
ATOM 680 C CA . ASN A 1 88 ? 0.475 5.946 -5.488 1.00 53.16 88 ASN A CA 1
ATOM 681 C C . ASN A 1 88 ? 1.589 6.940 -5.802 1.00 53.16 88 ASN A C 1
ATOM 683 O O . ASN A 1 88 ? 2.723 6.651 -5.448 1.00 53.16 88 ASN A O 1
ATOM 687 N N . THR A 1 89 ? 1.256 8.054 -6.461 1.00 52.06 89 THR A N 1
ATOM 688 C CA . THR A 1 89 ? 2.073 9.174 -6.988 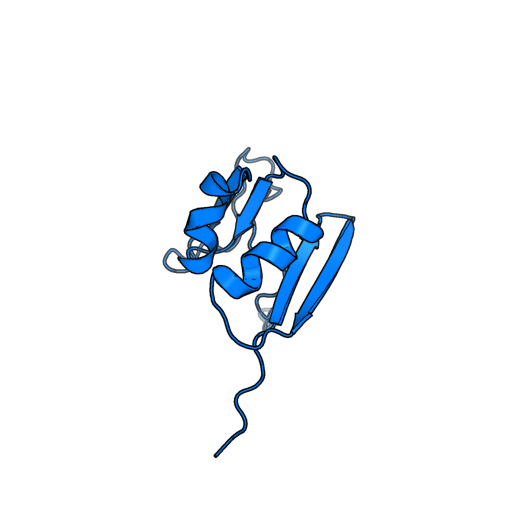1.00 52.06 89 THR A CA 1
ATOM 689 C C . THR A 1 89 ? 3.062 9.825 -5.984 1.00 52.06 89 THR A C 1
ATOM 691 O O . THR A 1 89 ? 3.187 11.041 -5.895 1.00 52.06 89 THR A O 1
ATOM 694 N N . ILE A 1 90 ? 3.743 9.021 -5.178 1.00 50.25 90 ILE A N 1
ATOM 695 C CA . ILE A 1 90 ? 4.686 9.319 -4.096 1.00 50.25 90 ILE A CA 1
ATOM 696 C C . ILE A 1 90 ? 6.091 8.818 -4.441 1.00 50.25 90 ILE A C 1
ATOM 698 O O . ILE A 1 90 ? 7.058 9.240 -3.809 1.00 50.25 90 ILE A O 1
ATOM 702 N N . GLU A 1 91 ? 6.232 8.023 -5.501 1.00 40.50 91 GLU A N 1
ATOM 703 C CA . GLU A 1 91 ? 7.494 7.918 -6.225 1.00 40.50 91 GLU A CA 1
ATOM 704 C C . GLU A 1 91 ? 7.904 9.325 -6.685 1.00 40.50 91 GLU A C 1
ATOM 706 O O . GLU A 1 91 ? 7.188 9.999 -7.434 1.00 40.50 91 GLU A O 1
ATOM 711 N N . VAL A 1 92 ? 9.043 9.800 -6.170 1.00 25.27 92 VAL A N 1
ATOM 712 C CA . VAL A 1 92 ? 9.653 11.079 -6.536 1.00 25.27 92 VAL A CA 1
ATOM 713 C C . VAL A 1 92 ? 9.734 11.159 -8.056 1.00 25.27 92 VAL A C 1
ATOM 715 O O . VAL A 1 92 ? 10.584 10.543 -8.695 1.00 25.27 92 VAL A O 1
ATOM 718 N N . ARG A 1 93 ? 8.890 12.001 -8.655 1.00 25.52 93 ARG A N 1
ATOM 719 C CA . ARG A 1 93 ? 9.138 12.486 -10.005 1.00 25.52 93 ARG A CA 1
ATOM 720 C C . ARG A 1 93 ? 10.349 13.406 -9.908 1.00 25.52 93 ARG A C 1
ATOM 722 O O . ARG A 1 93 ? 10.214 14.593 -9.615 1.00 25.52 93 ARG A O 1
ATOM 729 N N . ARG A 1 94 ? 11.548 12.903 -10.209 1.00 24.38 94 ARG A N 1
ATOM 730 C CA . ARG A 1 94 ? 12.543 13.788 -10.814 1.00 24.38 94 ARG A CA 1
ATOM 731 C C . ARG A 1 94 ? 12.007 14.071 -12.212 1.00 24.38 94 ARG A C 1
ATOM 733 O O . ARG A 1 94 ? 12.204 13.289 -13.132 1.00 24.38 94 ARG A O 1
ATOM 740 N N . CYS A 1 95 ? 11.255 15.159 -12.355 1.00 27.78 95 CYS A N 1
ATOM 741 C CA . CYS A 1 95 ? 10.913 15.705 -13.661 1.00 27.78 95 CYS A CA 1
ATOM 742 C C . CYS A 1 95 ? 12.194 16.311 -14.249 1.00 27.78 95 CYS A C 1
ATOM 744 O O . CYS A 1 95 ? 12.400 17.516 -14.213 1.00 27.78 95 CYS A O 1
ATOM 746 N N . GLY A 1 96 ? 13.105 15.452 -14.701 1.00 38.41 96 GLY A N 1
ATOM 747 C CA . GLY A 1 96 ? 14.132 15.814 -15.661 1.00 38.41 96 GLY A CA 1
ATOM 748 C C . GLY A 1 96 ? 13.547 15.590 -17.043 1.00 38.41 96 GLY A C 1
ATOM 749 O O . GLY A 1 96 ? 13.738 14.529 -17.621 1.00 38.41 96 GLY A O 1
ATOM 750 N N . ALA A 1 97 ? 12.793 16.567 -17.529 1.00 32.62 97 ALA A N 1
ATOM 751 C CA . ALA A 1 97 ? 12.443 16.671 -18.933 1.00 32.62 97 ALA A CA 1
ATOM 752 C C . ALA A 1 97 ? 12.823 18.078 -19.384 1.00 32.62 97 ALA A C 1
ATOM 754 O O . ALA A 1 97 ? 11.994 18.978 -19.396 1.00 32.62 97 ALA A O 1
ATOM 755 N N . GLU A 1 98 ? 14.095 18.248 -19.729 1.00 36.66 98 GLU A N 1
ATOM 756 C CA . GLU A 1 98 ? 14.424 19.015 -20.922 1.00 36.66 98 GLU A CA 1
ATOM 757 C C . GLU A 1 98 ? 15.123 18.057 -21.882 1.00 36.66 98 GLU A C 1
ATOM 759 O O . GLU A 1 98 ? 16.291 17.707 -21.725 1.00 36.66 98 GLU A O 1
ATOM 764 N N . ALA A 1 99 ? 14.345 17.581 -22.847 1.00 36.91 99 ALA A N 1
ATOM 765 C CA . ALA A 1 99 ? 14.837 17.117 -24.127 1.00 36.91 99 ALA A CA 1
ATOM 766 C C . ALA A 1 99 ? 13.958 17.788 -25.188 1.00 36.91 99 ALA A C 1
ATOM 768 O O . ALA A 1 99 ? 12.810 17.392 -25.382 1.00 36.91 99 ALA A O 1
ATOM 769 N N . GLY A 1 100 ? 14.519 18.818 -25.830 1.00 36.56 100 GLY A N 1
ATOM 770 C CA . GLY A 1 100 ? 14.062 19.375 -27.104 1.00 36.56 100 GLY A CA 1
ATOM 771 C C . GLY A 1 100 ? 13.517 20.803 -27.047 1.00 36.56 100 GLY A C 1
ATOM 772 O O . GLY A 1 100 ? 12.329 20.990 -26.798 1.00 36.56 100 GLY A O 1
ATOM 773 N N . VAL A 1 101 ? 14.361 21.793 -27.367 1.00 38.25 101 VAL A N 1
ATOM 774 C CA . VAL A 1 101 ? 14.607 22.224 -28.764 1.00 38.25 101 VAL A CA 1
ATOM 775 C C . VAL A 1 101 ? 16.112 22.288 -28.998 1.00 38.25 101 VAL A C 1
ATOM 777 O O . VAL A 1 101 ? 16.813 22.767 -28.081 1.00 38.25 101 VAL A O 1
#